Protein AF-A0A967WIG1-F1 (afdb_monomer_lite)

Structure (mmCIF, N/CA/C/O backbone):
data_AF-A0A967WIG1-F1
#
_entry.id   AF-A0A967WIG1-F1
#
loop_
_atom_site.group_PDB
_atom_site.id
_atom_site.type_symbol
_atom_site.label_atom_id
_atom_site.label_alt_id
_atom_site.label_comp_id
_atom_site.label_asym_id
_atom_site.label_e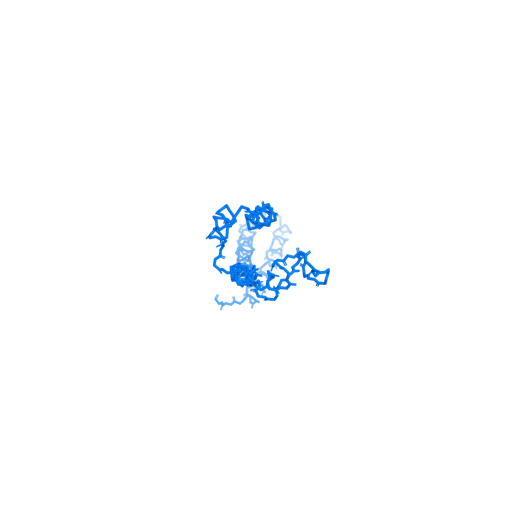ntity_id
_atom_site.label_seq_id
_atom_site.pdbx_PDB_ins_code
_atom_site.Cartn_x
_atom_site.Cartn_y
_atom_site.Cartn_z
_atom_site.occupancy
_atom_site.B_iso_or_equiv
_atom_site.auth_seq_id
_atom_site.auth_comp_id
_atom_site.auth_asym_id
_atom_site.auth_atom_id
_atom_site.pdbx_PDB_model_num
ATOM 1 N N . GLN A 1 1 ? -13.938 6.291 18.361 1.00 56.91 1 GLN A N 1
ATOM 2 C CA . GLN A 1 1 ? -13.901 7.372 19.376 1.00 56.91 1 GLN A CA 1
ATOM 3 C C . GLN A 1 1 ? -15.262 7.597 20.046 1.00 56.91 1 GLN A C 1
ATOM 5 O O . GLN A 1 1 ? -15.284 7.865 21.238 1.00 56.91 1 GLN A O 1
ATOM 10 N N . VAL A 1 2 ? -16.383 7.420 19.331 1.00 73.19 2 VAL A N 1
ATOM 11 C CA . VAL A 1 2 ? -17.750 7.572 19.875 1.00 73.19 2 VAL A CA 1
ATOM 12 C C . VAL A 1 2 ? -18.075 6.585 21.016 1.00 73.19 2 VAL A C 1
ATOM 14 O O . VAL A 1 2 ? -18.689 6.990 21.998 1.00 73.19 2 VAL A O 1
ATOM 17 N N . ASP A 1 3 ? -17.600 5.334 20.964 1.00 71.88 3 ASP A N 1
ATOM 18 C CA . ASP A 1 3 ? -17.954 4.324 21.983 1.00 71.88 3 ASP A CA 1
ATOM 19 C C . ASP A 1 3 ? -17.366 4.599 23.373 1.00 71.88 3 ASP A C 1
ATOM 21 O O . ASP A 1 3 ? -18.013 4.318 24.375 1.00 71.88 3 ASP A O 1
ATOM 25 N N . ILE A 1 4 ? -16.160 5.175 23.451 1.00 77.50 4 ILE A N 1
ATOM 26 C CA . ILE A 1 4 ? -15.518 5.508 24.735 1.00 77.50 4 ILE A CA 1
ATOM 27 C C . ILE A 1 4 ? -16.309 6.614 25.441 1.00 77.50 4 ILE A C 1
ATOM 29 O O . ILE A 1 4 ? -16.535 6.541 26.645 1.00 77.50 4 ILE A O 1
ATOM 33 N N . ALA A 1 5 ? -16.775 7.616 24.690 1.00 81.50 5 ALA A N 1
ATOM 34 C CA . ALA A 1 5 ? -17.591 8.693 25.240 1.00 81.50 5 ALA A CA 1
ATOM 35 C C . ALA A 1 5 ? -18.953 8.177 25.737 1.00 81.50 5 ALA A C 1
ATOM 37 O O . ALA A 1 5 ? -19.392 8.554 26.821 1.00 81.50 5 ALA A O 1
ATOM 38 N N . LEU A 1 6 ? -19.604 7.285 24.983 1.00 83.69 6 LEU A N 1
ATOM 39 C CA . LEU A 1 6 ? -20.836 6.613 25.416 1.00 83.69 6 LEU A CA 1
ATOM 40 C C . LEU A 1 6 ? -20.617 5.769 26.678 1.00 83.69 6 LEU A C 1
ATOM 42 O O . LEU A 1 6 ? -21.433 5.824 27.591 1.00 83.69 6 LEU A O 1
ATOM 46 N N . PHE A 1 7 ? -19.490 5.060 26.766 1.00 83.56 7 PHE A N 1
ATOM 47 C CA . PHE A 1 7 ? -19.134 4.252 27.930 1.00 83.56 7 PHE A CA 1
ATOM 48 C C . PHE A 1 7 ? -18.887 5.074 29.193 1.00 83.56 7 PHE A C 1
ATOM 50 O O . PHE A 1 7 ? -19.446 4.757 30.239 1.00 83.56 7 PHE A O 1
ATOM 57 N N . ILE A 1 8 ? -18.121 6.161 29.100 1.00 84.44 8 ILE A N 1
ATOM 58 C CA . ILE A 1 8 ? -17.884 7.050 30.246 1.00 84.44 8 ILE A CA 1
ATOM 59 C C . ILE A 1 8 ? -19.209 7.635 30.755 1.00 84.44 8 ILE A C 1
ATOM 61 O O . ILE A 1 8 ? -19.452 7.652 31.960 1.00 84.44 8 ILE A O 1
ATOM 65 N N . ASN A 1 9 ? -20.094 8.070 29.851 1.00 85.06 9 ASN A N 1
ATOM 66 C CA . ASN A 1 9 ? -21.408 8.589 30.235 1.00 85.06 9 ASN A CA 1
ATOM 67 C C . ASN A 1 9 ? -22.303 7.511 30.865 1.00 85.06 9 ASN A C 1
ATOM 69 O O . ASN A 1 9 ? -22.961 7.778 31.870 1.00 85.06 9 ASN A O 1
ATOM 73 N N . TYR A 1 10 ? -22.289 6.293 30.322 1.00 85.19 10 TYR A N 1
ATOM 74 C CA . TYR A 1 10 ? -23.003 5.152 30.891 1.00 85.19 10 TYR A CA 1
ATOM 75 C C . TYR A 1 10 ? -22.534 4.835 32.317 1.00 85.19 10 TYR A C 1
ATOM 77 O O . TYR A 1 10 ? -23.352 4.774 33.227 1.00 85.19 10 TYR A O 1
ATOM 85 N N . VAL A 1 11 ? -21.223 4.704 32.546 1.00 84.38 11 VAL A N 1
ATOM 86 C CA . VAL A 1 11 ? -20.685 4.400 33.882 1.00 84.38 11 VAL A CA 1
ATOM 87 C C . VAL A 1 11 ? -20.998 5.522 34.869 1.00 84.38 11 VAL A C 1
ATOM 89 O O . VAL A 1 11 ? -21.460 5.236 35.967 1.00 84.38 11 VAL A O 1
ATOM 92 N N . ASN A 1 12 ? -20.821 6.787 34.476 1.00 84.38 12 ASN A N 1
ATOM 93 C CA . ASN A 1 12 ? -21.127 7.924 35.348 1.00 84.38 12 ASN A CA 1
ATOM 94 C C . ASN A 1 12 ? -22.599 7.931 35.787 1.00 84.38 12 ASN A C 1
ATOM 96 O O . ASN A 1 12 ? -22.888 8.125 36.965 1.00 84.38 12 ASN A O 1
ATOM 100 N N . THR A 1 13 ? -23.525 7.687 34.858 1.00 84.75 13 THR A N 1
ATOM 101 C CA . THR A 1 13 ? -24.972 7.665 35.146 1.00 84.75 13 THR A CA 1
ATOM 102 C C . THR A 1 13 ? -25.388 6.441 35.951 1.00 84.75 13 THR A C 1
ATOM 104 O O . THR A 1 13 ? -26.137 6.578 36.915 1.00 84.75 13 THR A O 1
ATOM 107 N N . TYR A 1 14 ? -24.797 5.283 35.656 1.00 80.75 14 TYR A N 1
ATOM 108 C CA . TYR A 1 14 ? -24.961 4.063 36.441 1.00 80.75 14 TYR A CA 1
ATOM 109 C C . TYR A 1 14 ? -24.487 4.250 37.892 1.00 80.75 14 TYR A C 1
ATOM 111 O O . TYR A 1 14 ? -25.201 3.909 38.829 1.00 80.75 14 TYR A O 1
ATOM 119 N N . THR A 1 15 ? -23.322 4.874 38.106 1.00 81.94 15 THR A N 1
ATOM 120 C CA . THR A 1 15 ? -22.824 5.186 39.459 1.00 81.94 15 THR A CA 1
ATOM 121 C C . THR A 1 15 ? -23.627 6.274 40.170 1.00 81.94 15 THR A C 1
ATOM 123 O O . THR A 1 15 ? -23.661 6.300 41.397 1.00 81.94 15 THR A O 1
ATOM 126 N N . ALA A 1 16 ? -24.276 7.168 39.418 1.00 86.12 16 ALA A N 1
ATOM 127 C CA . ALA A 1 16 ? -25.143 8.210 39.960 1.00 86.12 16 ALA A CA 1
ATOM 128 C C . ALA A 1 16 ? -26.549 7.696 40.330 1.00 86.12 16 ALA A C 1
ATOM 130 O O . ALA A 1 16 ? -27.309 8.434 40.954 1.00 86.12 16 ALA A O 1
ATOM 131 N N . GLY A 1 17 ? -26.891 6.451 39.969 1.00 83.19 17 GLY A N 1
ATOM 132 C CA . GLY A 1 17 ? -28.202 5.849 40.222 1.00 83.19 17 GLY A CA 1
ATOM 133 C C . GLY A 1 17 ? -29.309 6.309 39.267 1.00 83.19 17 GLY A C 1
ATOM 134 O O . GLY A 1 17 ? -30.483 6.115 39.567 1.00 83.19 17 GLY A O 1
ATOM 135 N N . ASP A 1 18 ? -28.957 6.925 38.135 1.00 87.88 18 ASP A N 1
ATOM 136 C CA . ASP A 1 18 ? -29.914 7.350 37.106 1.00 87.88 18 ASP A CA 1
ATOM 137 C C . ASP A 1 18 ? -30.089 6.229 36.069 1.00 87.88 18 ASP A C 1
ATOM 139 O O . ASP A 1 18 ? -29.422 6.193 35.030 1.00 87.88 18 ASP A O 1
ATOM 143 N N . GLU A 1 19 ? -30.944 5.258 36.402 1.00 83.31 19 GLU A N 1
ATOM 144 C CA . GLU A 1 19 ? -31.182 4.060 35.583 1.00 83.31 19 GLU A CA 1
ATOM 145 C C . GLU A 1 19 ? -31.794 4.386 34.211 1.00 83.31 19 GLU A C 1
ATOM 147 O O . GLU A 1 19 ? -31.459 3.730 33.218 1.00 83.31 19 GLU A O 1
ATOM 152 N N . ASP A 1 20 ? -32.630 5.424 34.125 1.00 85.38 20 ASP A N 1
ATOM 153 C CA . ASP A 1 20 ? -33.255 5.863 32.874 1.00 85.38 20 ASP A CA 1
ATOM 154 C C . ASP A 1 20 ? -32.193 6.393 31.902 1.00 85.38 20 ASP A C 1
ATOM 156 O O . ASP A 1 20 ? -32.136 6.002 30.727 1.00 85.38 20 ASP A O 1
ATOM 160 N N . LEU A 1 21 ? -31.293 7.250 32.396 1.00 84.50 21 LEU A N 1
ATOM 161 C CA . LEU A 1 21 ? -30.227 7.818 31.581 1.00 84.50 21 LEU A CA 1
ATOM 162 C C . LEU A 1 21 ? -29.126 6.790 31.267 1.00 84.50 21 LEU A C 1
ATOM 164 O O . LEU A 1 21 ? -28.583 6.789 30.157 1.00 84.50 21 LEU A O 1
ATOM 168 N N . ALA A 1 22 ? -28.836 5.869 32.189 1.00 83.62 22 ALA A N 1
ATOM 169 C CA . ALA A 1 22 ? -27.938 4.746 31.933 1.00 83.62 22 ALA A CA 1
ATOM 170 C C . ALA A 1 22 ? -28.489 3.837 30.819 1.00 83.62 22 ALA A C 1
ATOM 172 O O . ALA A 1 22 ? -27.771 3.511 29.870 1.00 83.62 22 ALA A O 1
ATOM 173 N N . THR A 1 23 ? -29.778 3.496 30.862 1.00 86.56 23 THR A N 1
ATOM 174 C CA . THR A 1 23 ? -30.436 2.697 29.813 1.00 86.56 23 THR A CA 1
ATOM 175 C C . THR A 1 23 ? -30.376 3.406 28.458 1.00 86.56 23 THR A C 1
ATOM 177 O O . THR A 1 23 ? -30.008 2.800 27.449 1.00 86.56 23 THR A O 1
ATOM 180 N N . PHE A 1 24 ? -30.618 4.719 28.433 1.00 88.38 24 PHE A N 1
ATOM 181 C CA . PHE A 1 24 ? -30.522 5.539 27.223 1.00 88.38 24 PHE A CA 1
ATOM 182 C C . PHE A 1 24 ? -29.137 5.492 26.552 1.00 88.38 24 PHE A C 1
ATOM 184 O O . PHE A 1 24 ? -29.043 5.478 25.314 1.00 88.38 24 PHE A O 1
ATOM 191 N N . TYR A 1 25 ? -28.057 5.495 27.341 1.00 86.44 25 TYR A N 1
ATOM 192 C CA . TYR A 1 25 ? -26.696 5.351 26.819 1.00 86.44 25 TYR A CA 1
ATOM 193 C C . TYR A 1 25 ? -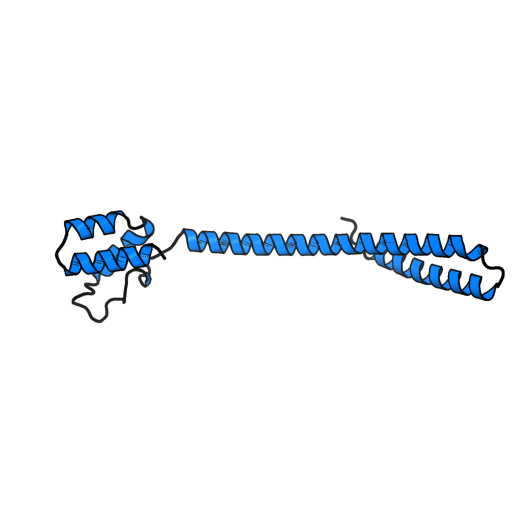26.395 3.909 26.402 1.00 86.44 25 TYR A C 1
ATOM 195 O O . TYR A 1 25 ? -25.782 3.701 25.353 1.00 86.44 25 TYR A O 1
ATOM 203 N N . TYR A 1 26 ? -26.880 2.925 27.161 1.00 85.19 26 TYR A N 1
ATOM 204 C CA . TYR A 1 26 ? -26.685 1.510 26.860 1.00 85.19 26 TYR A CA 1
ATOM 205 C C . TYR A 1 26 ? -27.297 1.102 25.511 1.00 85.19 26 TYR A C 1
ATOM 207 O O . TYR A 1 26 ? -26.644 0.464 24.683 1.00 85.19 26 TYR A O 1
ATOM 215 N N . GLU A 1 27 ? -28.524 1.541 25.227 1.00 88.00 27 GLU A N 1
ATOM 216 C CA . GLU A 1 27 ? -29.204 1.252 23.959 1.00 88.00 27 GLU A CA 1
ATOM 217 C C . GLU A 1 27 ? -28.486 1.840 22.737 1.00 88.00 27 GLU A C 1
ATOM 219 O O . GLU A 1 27 ? -28.612 1.323 21.624 1.00 88.00 27 GLU A O 1
ATOM 224 N N . ARG A 1 28 ? -27.688 2.894 22.923 1.00 87.62 28 ARG A N 1
ATOM 225 C CA . ARG A 1 28 ? -26.901 3.514 21.850 1.00 87.62 28 ARG A CA 1
ATOM 226 C C . ARG A 1 28 ? -25.559 2.844 21.605 1.00 87.62 28 ARG A C 1
ATOM 228 O O . ARG A 1 28 ? -24.922 3.164 20.599 1.00 87.62 28 ARG A O 1
ATOM 235 N N . PHE A 1 29 ? -25.124 1.919 22.461 1.00 84.06 29 PHE A N 1
ATOM 236 C CA . PHE A 1 29 ? -23.962 1.109 22.126 1.00 84.06 29 PHE A CA 1
ATOM 237 C C . PHE A 1 29 ? -24.222 0.320 20.852 1.00 84.06 29 PHE A C 1
ATOM 239 O O . PHE A 1 29 ? -25.306 -0.236 20.636 1.00 84.06 29 PHE A O 1
ATOM 246 N N . ARG A 1 30 ? -23.171 0.223 20.035 1.00 82.19 30 ARG A N 1
ATOM 247 C CA . ARG A 1 30 ? -23.144 -0.699 18.905 1.00 82.19 30 ARG A CA 1
ATOM 248 C C . ARG A 1 30 ? -23.477 -2.110 19.411 1.00 82.19 30 ARG A C 1
ATOM 250 O O . ARG A 1 30 ? -22.974 -2.485 20.471 1.00 82.19 30 ARG A O 1
ATOM 257 N N . PRO A 1 31 ? -24.268 -2.906 18.671 1.00 82.06 31 PRO A N 1
ATOM 258 C CA . PRO A 1 31 ? -24.654 -4.252 19.100 1.00 82.06 31 PRO A CA 1
ATOM 259 C C . PRO A 1 31 ? -23.462 -5.136 19.485 1.00 82.06 31 PRO A C 1
ATOM 261 O O . PRO A 1 31 ? -23.554 -5.908 20.427 1.00 82.06 31 PRO A O 1
ATOM 264 N N . GLU A 1 32 ? -22.324 -4.964 18.808 1.00 77.12 32 GLU A N 1
ATOM 265 C CA . GLU A 1 32 ? -21.073 -5.693 19.067 1.00 77.12 32 GLU A CA 1
ATOM 266 C C . GLU A 1 32 ? -20.398 -5.318 20.397 1.00 77.12 32 GLU A C 1
ATOM 268 O O . GLU A 1 32 ? -19.646 -6.112 20.951 1.00 77.12 32 GLU A O 1
ATOM 273 N N . ALA A 1 33 ? -20.655 -4.117 20.923 1.00 80.62 33 ALA A N 1
ATOM 274 C CA . ALA A 1 33 ? -20.061 -3.642 22.171 1.00 80.62 33 ALA A CA 1
ATOM 275 C C . ALA A 1 33 ? -20.870 -4.060 23.409 1.00 80.62 33 ALA A C 1
ATOM 277 O O . ALA A 1 33 ? -20.299 -4.170 24.491 1.00 80.62 33 ALA A O 1
ATOM 278 N N . ARG A 1 34 ? -22.178 -4.317 23.262 1.00 84.75 34 ARG A N 1
ATOM 279 C CA . ARG A 1 34 ? -23.065 -4.668 24.387 1.00 84.75 34 ARG A CA 1
ATOM 280 C C . ARG A 1 34 ? -22.630 -5.943 25.127 1.00 84.75 34 ARG A C 1
ATOM 282 O O . ARG A 1 34 ? -22.473 -5.849 26.338 1.00 84.75 34 ARG A O 1
ATOM 289 N N . PRO A 1 35 ? -22.298 -7.068 24.456 1.00 85.94 35 PRO A N 1
ATOM 290 C CA . PRO A 1 35 ? -21.835 -8.273 25.150 1.00 85.94 35 PRO A CA 1
ATOM 291 C C . PRO A 1 35 ? -20.578 -8.040 25.992 1.00 85.94 35 PRO A C 1
ATOM 293 O O . PRO A 1 35 ? -20.447 -8.600 27.076 1.00 85.94 35 PRO A O 1
ATOM 296 N N . ALA A 1 36 ? -19.664 -7.188 25.518 1.00 85.31 36 ALA A N 1
ATOM 297 C CA . ALA A 1 36 ? -18.457 -6.836 26.256 1.00 85.31 36 ALA A CA 1
ATOM 298 C C . ALA A 1 36 ? -18.756 -5.945 27.472 1.00 85.31 36 ALA A C 1
ATOM 300 O O . ALA A 1 36 ? -18.139 -6.116 28.520 1.00 85.31 36 ALA A O 1
ATOM 301 N N . VAL A 1 37 ? -19.711 -5.015 27.348 1.00 86.06 37 VAL A N 1
ATOM 302 C CA . VAL A 1 37 ? -20.208 -4.195 28.467 1.00 86.06 37 VAL A CA 1
ATOM 303 C C . VAL A 1 37 ? -20.894 -5.070 29.514 1.00 86.06 37 VAL A C 1
ATOM 305 O O . VAL A 1 37 ? -20.576 -4.949 30.693 1.00 86.06 37 VAL A O 1
ATOM 308 N N . ASP A 1 38 ? -21.756 -5.993 29.096 1.00 86.81 38 ASP A N 1
ATOM 309 C CA . ASP A 1 38 ? -22.475 -6.902 29.994 1.00 86.81 38 ASP A CA 1
ATOM 310 C C . ASP A 1 38 ? -21.512 -7.835 30.738 1.00 86.81 38 ASP A C 1
ATOM 312 O O . ASP A 1 38 ? -21.586 -7.975 31.961 1.00 86.81 38 ASP A O 1
ATOM 316 N N . ALA A 1 39 ? -20.562 -8.435 30.013 1.00 86.31 39 ALA A N 1
ATOM 317 C CA . ALA A 1 39 ? -19.538 -9.295 30.596 1.00 86.31 39 ALA A CA 1
ATOM 318 C C . ALA A 1 39 ? -18.649 -8.519 31.576 1.00 86.31 39 ALA A C 1
ATOM 320 O O . ALA A 1 39 ? -18.311 -9.026 32.644 1.00 86.31 39 ALA A O 1
ATOM 321 N N . TRP A 1 40 ? -18.311 -7.270 31.248 1.00 87.19 40 TRP A N 1
ATOM 322 C CA . TRP A 1 40 ? -17.548 -6.404 32.137 1.00 87.19 40 TRP A CA 1
ATOM 323 C C . TRP A 1 40 ? -18.332 -6.061 33.408 1.00 87.19 40 TRP A C 1
ATOM 325 O O . TRP A 1 40 ? -17.801 -6.21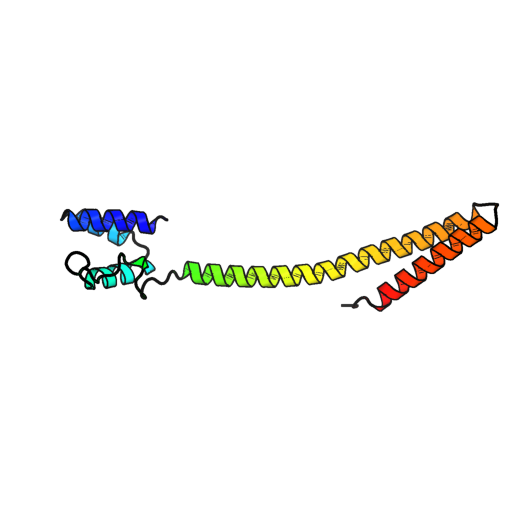7 34.505 1.00 87.19 40 TRP A O 1
ATOM 335 N N . LEU A 1 41 ? -19.608 -5.684 33.305 1.00 85.00 41 LEU A N 1
ATOM 336 C CA . LEU A 1 41 ? -20.460 -5.421 34.470 1.00 85.00 41 LEU A CA 1
ATOM 337 C C . LEU A 1 41 ? -20.607 -6.655 35.372 1.00 85.00 41 LEU A C 1
ATOM 339 O O . LEU A 1 41 ? -20.597 -6.524 36.597 1.00 85.00 41 LEU A O 1
ATOM 343 N N . ALA A 1 42 ? -20.650 -7.858 34.790 1.00 86.94 42 ALA A N 1
ATOM 344 C CA . ALA A 1 42 ? -20.685 -9.116 35.537 1.00 86.94 42 ALA A CA 1
ATOM 345 C C . ALA A 1 42 ? -19.422 -9.355 36.393 1.00 86.94 42 ALA A C 1
ATOM 347 O O . ALA A 1 42 ? -19.493 -10.054 37.406 1.00 86.94 42 ALA A O 1
ATOM 348 N N . THR A 1 43 ? -18.285 -8.730 36.054 1.00 84.19 43 THR A N 1
ATOM 349 C CA . THR A 1 43 ? -17.064 -8.762 36.890 1.00 84.19 43 THR A CA 1
ATOM 350 C C . THR A 1 43 ? -17.145 -7.877 38.139 1.00 84.19 43 THR A C 1
ATOM 352 O O . THR A 1 43 ? -16.241 -7.927 38.976 1.00 84.19 43 THR A O 1
ATOM 355 N N . ARG A 1 44 ? -18.239 -7.114 38.296 1.00 83.06 44 ARG A N 1
ATOM 356 C CA . ARG A 1 44 ? -18.500 -6.160 39.387 1.00 83.06 44 ARG A CA 1
ATOM 357 C C . ARG A 1 44 ? -17.364 -5.145 39.575 1.00 83.06 44 ARG A C 1
ATOM 359 O O . ARG A 1 44 ? -16.780 -5.068 40.654 1.00 83.06 44 ARG A O 1
ATOM 366 N N . PRO A 1 45 ? -17.074 -4.313 38.561 1.00 80.62 45 PRO A N 1
ATOM 367 C CA . PRO A 1 45 ? -15.909 -3.423 38.546 1.00 80.62 45 PRO A CA 1
ATOM 368 C C . PRO A 1 45 ? -15.902 -2.344 39.638 1.00 80.62 45 PRO A C 1
ATOM 370 O O . PRO A 1 45 ? -14.853 -1.789 39.944 1.00 80.62 45 PRO A O 1
ATOM 373 N N . LEU A 1 46 ? -17.054 -2.051 40.248 1.00 79.06 46 LEU A N 1
ATOM 374 C CA . LEU A 1 46 ? -17.159 -1.119 41.377 1.00 79.06 46 LEU A CA 1
ATOM 375 C C . LEU A 1 46 ? -16.747 -1.745 42.720 1.00 79.06 46 LEU A C 1
ATOM 377 O O . LEU A 1 46 ? -16.390 -1.026 43.647 1.00 79.06 46 LEU A O 1
ATOM 381 N N . GLU A 1 47 ? -16.800 -3.073 42.830 1.00 80.12 47 GLU A N 1
ATOM 382 C CA . GLU A 1 47 ? -16.523 -3.819 44.066 1.00 80.12 47 GLU A CA 1
ATOM 383 C C . GLU A 1 47 ? -15.255 -4.674 43.960 1.00 80.12 47 GLU A C 1
ATOM 385 O O . GLU A 1 47 ? -14.673 -5.051 44.976 1.00 80.12 47 GLU A O 1
ATOM 390 N N . ASN A 1 48 ? -14.834 -4.994 42.735 1.00 79.38 48 ASN A N 1
ATOM 391 C CA . ASN A 1 48 ? -13.726 -5.884 42.438 1.00 79.38 48 ASN A CA 1
ATOM 392 C C . ASN A 1 48 ? -12.534 -5.107 41.847 1.00 79.38 48 ASN A C 1
ATOM 394 O O . ASN A 1 48 ? -12.581 -4.720 40.679 1.00 79.38 48 ASN A O 1
ATOM 398 N N . PRO A 1 49 ? -11.434 -4.934 42.602 1.00 79.44 49 PRO A N 1
ATOM 399 C CA . PRO A 1 49 ? -10.224 -4.272 42.114 1.00 79.44 49 PRO A CA 1
ATOM 400 C C . PRO A 1 49 ? -9.505 -5.025 40.985 1.00 79.44 49 PRO A C 1
ATOM 402 O O . PRO A 1 49 ? -8.705 -4.423 40.276 1.00 79.44 49 PRO A O 1
ATOM 405 N N . GLU A 1 50 ? -9.754 -6.330 40.829 1.00 82.25 50 GLU A N 1
ATOM 406 C CA . GLU A 1 50 ? -9.177 -7.153 39.755 1.00 82.25 50 GLU A CA 1
ATOM 407 C C . GLU A 1 50 ? -9.993 -7.094 38.457 1.00 82.25 50 GLU A C 1
ATOM 409 O O . GLU A 1 50 ? -9.593 -7.674 37.445 1.00 82.25 50 GLU A O 1
ATOM 414 N N . ALA A 1 51 ? -11.141 -6.411 38.462 1.00 82.25 51 ALA A N 1
ATOM 415 C CA . ALA A 1 51 ? -11.929 -6.237 37.255 1.00 82.25 51 ALA A CA 1
ATOM 416 C C . ALA A 1 51 ? -11.130 -5.458 36.189 1.00 82.25 51 ALA A C 1
ATOM 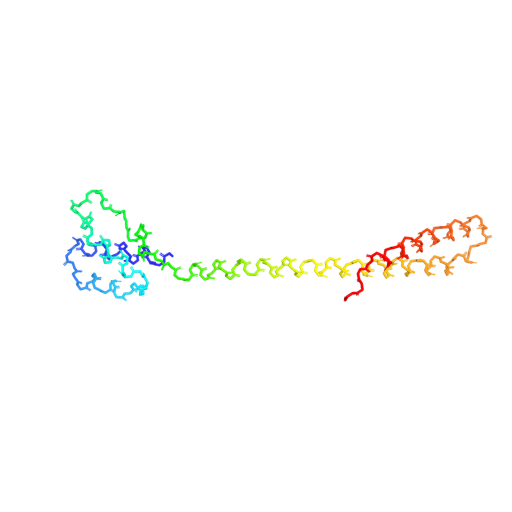418 O O . ALA A 1 51 ? -10.409 -4.510 36.519 1.00 82.25 51 ALA A O 1
ATOM 419 N N . PRO A 1 52 ? -11.271 -5.807 34.897 1.00 82.50 52 PRO A N 1
ATOM 420 C CA . PRO A 1 52 ? -10.659 -5.048 33.809 1.00 82.50 52 PRO A CA 1
ATOM 421 C C . PRO A 1 52 ? -11.035 -3.561 33.870 1.00 82.50 52 PRO A C 1
ATOM 423 O O . PRO A 1 52 ? -12.123 -3.207 34.319 1.00 82.50 52 PRO A O 1
ATOM 426 N N . SER A 1 53 ? -10.175 -2.667 33.374 1.00 80.56 53 SER A N 1
ATOM 427 C CA . SER A 1 53 ? -10.420 -1.214 33.439 1.00 80.56 53 SER A CA 1
ATOM 428 C C . SER A 1 53 ? -11.592 -0.752 32.564 1.00 80.56 53 SER A C 1
ATOM 430 O O . SER A 1 53 ? -12.048 0.383 32.688 1.00 80.56 53 SER A O 1
ATOM 432 N N . GLY A 1 54 ? -12.080 -1.610 31.667 1.00 81.62 54 GLY A N 1
ATOM 433 C CA . GLY A 1 54 ? -13.280 -1.361 30.883 1.00 81.62 54 GLY A CA 1
ATOM 434 C C . GLY A 1 54 ? -13.625 -2.510 29.932 1.00 81.62 54 GLY A C 1
ATOM 435 O O . GLY A 1 54 ? -12.816 -3.415 29.714 1.00 81.62 54 GLY A O 1
ATOM 436 N N . PRO A 1 55 ? -14.797 -2.443 29.285 1.00 80.31 55 PRO A N 1
ATOM 437 C CA . PRO A 1 55 ? -15.300 -3.475 28.382 1.00 80.31 55 PRO A CA 1
ATOM 438 C C . PRO A 1 55 ? -14.441 -3.645 27.128 1.00 80.31 55 PRO A C 1
ATOM 440 O O . PRO A 1 55 ? -14.415 -4.715 26.541 1.00 80.31 55 PRO A O 1
ATOM 443 N N . PHE A 1 56 ? -13.677 -2.623 26.737 1.00 79.19 56 PHE A N 1
ATOM 444 C CA . PHE A 1 56 ? -12.770 -2.677 25.586 1.00 79.19 56 PHE A CA 1
ATOM 445 C C . PHE A 1 56 ? -11.568 -3.615 25.779 1.00 79.19 56 PHE A C 1
ATOM 447 O O . PHE A 1 56 ? -10.869 -3.910 24.814 1.00 79.19 56 PHE A O 1
ATOM 454 N N . GLN A 1 57 ? -11.307 -4.051 27.014 1.00 79.31 57 GLN A N 1
ATOM 455 C CA . GLN A 1 57 ? -10.255 -5.014 27.360 1.00 79.31 57 GLN A CA 1
ATOM 456 C C . GLN A 1 57 ? -10.805 -6.436 27.537 1.00 79.31 57 GLN A C 1
ATOM 458 O O . GLN A 1 57 ? -10.042 -7.360 27.811 1.00 79.31 57 GLN A O 1
ATOM 463 N N . MET A 1 58 ? -12.120 -6.612 27.389 1.00 81.94 58 MET A N 1
ATOM 464 C CA . MET A 1 58 ? -12.764 -7.913 27.480 1.00 81.94 58 MET A CA 1
ATOM 465 C C . MET A 1 58 ? -12.512 -8.722 26.197 1.00 81.94 58 MET A C 1
ATOM 467 O O . MET A 1 58 ? -12.591 -8.155 25.102 1.00 81.94 58 MET A O 1
ATOM 471 N N . PRO A 1 59 ? -12.264 -10.041 26.287 1.00 77.69 59 PRO A N 1
ATOM 472 C CA . PRO A 1 59 ? -12.154 -10.926 25.120 1.00 77.69 59 PRO A CA 1
ATOM 473 C C . PRO A 1 59 ? -13.373 -10.883 24.183 1.00 77.69 59 PRO A C 1
ATOM 475 O O . PRO A 1 59 ? -13.261 -11.148 22.983 1.00 77.69 59 PRO A O 1
ATOM 478 N N . GLU A 1 60 ? -14.540 -10.561 24.739 1.00 77.56 60 GLU A N 1
ATOM 479 C CA . GLU A 1 60 ? -15.825 -10.437 24.057 1.00 77.56 60 GLU A CA 1
ATOM 480 C C . GLU A 1 60 ? -15.911 -9.178 23.181 1.00 77.56 60 GLU A C 1
ATOM 482 O O . GLU A 1 60 ? -16.743 -9.124 22.274 1.00 77.56 60 GLU A O 1
ATOM 487 N N . TYR A 1 61 ? -15.046 -8.178 23.397 1.00 74.88 61 TYR A N 1
ATOM 488 C CA . TYR A 1 61 ? -14.995 -6.977 22.567 1.00 74.88 61 TYR A CA 1
ATOM 489 C C . TYR A 1 61 ? -14.284 -7.267 21.242 1.00 74.88 61 TYR A C 1
ATOM 491 O O . TYR A 1 61 ? -13.087 -7.035 21.071 1.00 74.88 61 TYR A O 1
ATOM 499 N N . ARG A 1 62 ? -15.045 -7.776 20.270 1.00 70.19 62 ARG A N 1
ATOM 500 C CA . ARG A 1 62 ? -14.595 -7.943 18.884 1.00 70.19 62 ARG A CA 1
ATOM 501 C C . ARG A 1 62 ? -15.243 -6.894 18.001 1.00 70.19 62 ARG A C 1
ATOM 503 O O . ARG A 1 62 ? -16.447 -6.925 17.779 1.00 70.19 62 ARG A O 1
ATOM 510 N N . VAL A 1 63 ? -14.428 -5.992 17.463 1.00 72.88 63 VAL A N 1
ATOM 511 C CA . VAL A 1 63 ? -14.881 -5.018 16.466 1.00 72.88 63 VAL A CA 1
ATOM 512 C C . VAL A 1 63 ? -14.806 -5.684 15.098 1.00 72.88 63 VAL A C 1
ATOM 514 O O . VAL A 1 63 ? -13.742 -5.708 14.478 1.00 72.88 63 VAL A O 1
ATOM 517 N N . SER A 1 64 ? -15.924 -6.231 14.621 1.00 71.62 64 SER A N 1
ATOM 518 C CA . SER A 1 64 ? -15.974 -6.966 13.348 1.00 71.62 64 SER A CA 1
ATOM 519 C C . SER A 1 64 ? -15.507 -6.097 12.169 1.00 71.62 64 SER A C 1
ATOM 521 O O . SER A 1 64 ? -14.835 -6.573 11.257 1.00 71.62 64 SER A O 1
ATOM 523 N N . LEU A 1 65 ? -15.801 -4.797 12.240 1.00 70.56 65 LEU A N 1
ATOM 524 C CA . LEU A 1 65 ? -15.393 -3.774 11.281 1.00 70.56 65 LEU A CA 1
ATOM 525 C C . LEU A 1 65 ? -13.886 -3.516 11.264 1.00 70.56 65 LEU A C 1
ATOM 527 O O . LEU A 1 65 ? -13.357 -3.199 10.208 1.00 70.56 65 LEU A O 1
ATOM 531 N N . ALA A 1 66 ? -13.191 -3.625 12.399 1.00 77.44 66 ALA A N 1
ATOM 532 C CA . ALA A 1 66 ? -11.745 -3.408 12.439 1.00 77.44 66 ALA A CA 1
ATOM 533 C C . ALA A 1 66 ? -11.008 -4.584 11.793 1.00 77.44 66 ALA A C 1
ATOM 535 O O . ALA A 1 66 ? -10.061 -4.375 11.044 1.00 77.44 66 ALA A O 1
ATOM 536 N N . GLU A 1 67 ? -11.491 -5.805 12.033 1.00 82.25 67 GLU A N 1
ATOM 537 C CA . GLU A 1 67 ? -10.956 -7.004 11.391 1.00 82.25 67 GLU A CA 1
ATOM 538 C C . GLU A 1 67 ? -11.227 -6.988 9.881 1.00 82.25 67 GLU A C 1
ATOM 540 O O . GLU A 1 67 ? -10.313 -7.198 9.092 1.00 82.25 67 GLU A O 1
ATOM 545 N N . GLN A 1 68 ? -12.452 -6.647 9.466 1.00 83.62 68 GLN A N 1
ATOM 546 C CA . GLN A 1 68 ? -12.788 -6.478 8.047 1.00 83.62 68 GLN A CA 1
ATOM 547 C C . GLN A 1 68 ? -11.974 -5.360 7.391 1.00 83.62 68 GLN A C 1
ATOM 549 O O . GLN A 1 68 ? -11.464 -5.548 6.293 1.00 83.62 68 GLN A O 1
ATOM 554 N N . ALA A 1 69 ? -11.816 -4.213 8.058 1.00 85.88 69 ALA A N 1
ATOM 555 C CA . ALA A 1 69 ? -10.998 -3.118 7.548 1.00 85.88 69 ALA A CA 1
ATOM 556 C C . ALA A 1 69 ? -9.541 -3.553 7.374 1.00 85.88 69 ALA A C 1
ATOM 558 O O . ALA A 1 69 ? -8.954 -3.276 6.338 1.00 85.88 69 ALA A O 1
ATOM 559 N N . LYS A 1 70 ? -8.983 -4.284 8.343 1.00 88.75 70 LYS A N 1
ATOM 560 C CA . LYS A 1 70 ? -7.629 -4.832 8.253 1.00 88.75 70 LYS A CA 1
ATOM 561 C C . LYS A 1 70 ? -7.491 -5.818 7.089 1.00 88.75 70 LYS A C 1
ATOM 563 O O . LYS A 1 70 ? -6.531 -5.725 6.337 1.00 88.75 70 LYS A O 1
ATOM 568 N N . GLN A 1 71 ? -8.457 -6.720 6.910 1.00 90.88 71 GLN A N 1
ATOM 569 C CA . GLN A 1 71 ? -8.468 -7.663 5.786 1.00 90.88 71 GLN A CA 1
ATOM 570 C C . GLN A 1 71 ? -8.531 -6.941 4.433 1.00 90.88 71 GLN A C 1
ATOM 572 O O . GLN A 1 71 ? -7.779 -7.282 3.523 1.00 90.88 71 GLN A O 1
ATOM 577 N N . LEU A 1 72 ? -9.388 -5.923 4.316 1.00 93.00 72 LEU A N 1
ATOM 578 C CA . LEU A 1 72 ? -9.502 -5.095 3.114 1.00 93.00 72 LEU A CA 1
ATOM 579 C C . LEU A 1 72 ? -8.221 -4.296 2.843 1.00 93.00 72 LEU A C 1
ATOM 581 O O . LEU A 1 72 ? -7.828 -4.162 1.689 1.00 93.00 72 LEU A O 1
ATOM 585 N N . ASP A 1 73 ? -7.555 -3.793 3.883 1.00 94.00 73 ASP A N 1
ATOM 586 C CA . ASP A 1 73 ? -6.294 -3.053 3.764 1.00 94.00 73 ASP A CA 1
ATOM 587 C C . ASP A 1 73 ? -5.141 -3.973 3.319 1.00 94.00 73 ASP A C 1
ATOM 589 O O . ASP A 1 73 ? -4.371 -3.638 2.418 1.00 94.00 73 ASP A O 1
ATOM 593 N N . GLU A 1 74 ? -5.075 -5.193 3.863 1.00 95.25 74 GLU A N 1
ATOM 594 C CA . GLU A 1 74 ? -4.138 -6.233 3.418 1.00 95.25 74 GLU A CA 1
ATOM 595 C C . GLU A 1 74 ? -4.395 -6.657 1.960 1.00 95.25 74 GLU A C 1
ATOM 597 O O . GLU A 1 74 ? -3.457 -6.875 1.188 1.00 95.25 74 GLU A O 1
ATOM 602 N N . GLU A 1 75 ? -5.660 -6.768 1.550 1.00 94.75 75 GLU A N 1
ATOM 603 C CA . GLU A 1 75 ? -6.033 -7.061 0.166 1.00 94.75 75 GLU A CA 1
ATOM 604 C C . GLU A 1 75 ? -5.669 -5.919 -0.787 1.00 94.75 75 GLU A C 1
ATOM 606 O O . GLU A 1 75 ? -5.032 -6.166 -1.814 1.00 94.75 75 GLU A O 1
ATOM 611 N N . ALA A 1 76 ? -5.983 -4.676 -0.419 1.00 94.69 76 ALA A N 1
ATOM 612 C CA . ALA A 1 76 ? -5.613 -3.491 -1.182 1.00 94.69 76 ALA A CA 1
ATOM 613 C C . ALA A 1 76 ? -4.090 -3.377 -1.345 1.00 94.69 76 ALA A C 1
ATOM 615 O O . ALA A 1 76 ? -3.611 -3.119 -2.449 1.00 94.69 76 ALA A O 1
ATOM 616 N N . GLY A 1 77 ? -3.322 -3.644 -0.283 1.00 94.94 77 GLY A N 1
ATOM 617 C CA . GLY A 1 77 ? -1.860 -3.663 -0.332 1.00 94.94 77 GLY A CA 1
ATOM 618 C C . GLY A 1 77 ? -1.307 -4.711 -1.303 1.00 94.94 77 GLY A C 1
ATOM 619 O O . GLY A 1 77 ? -0.389 -4.418 -2.069 1.00 94.94 77 GLY A O 1
ATOM 620 N N . ARG A 1 78 ? -1.895 -5.917 -1.335 1.00 93.81 78 ARG A N 1
ATOM 621 C CA . ARG A 1 78 ? -1.504 -6.964 -2.298 1.00 93.81 78 ARG A CA 1
ATOM 622 C C . ARG A 1 78 ? -1.791 -6.558 -3.742 1.00 93.81 78 ARG A C 1
ATOM 624 O O . ARG A 1 78 ? -0.902 -6.682 -4.579 1.00 93.81 78 ARG A O 1
ATOM 631 N N . LEU A 1 79 ? -2.994 -6.053 -4.019 1.00 92.69 79 LEU A N 1
ATOM 632 C CA . LEU A 1 79 ? -3.389 -5.619 -5.364 1.00 92.69 79 LEU A CA 1
ATOM 633 C C . LEU A 1 79 ? -2.551 -4.430 -5.848 1.00 92.69 79 LEU A C 1
ATOM 635 O O . LEU A 1 79 ? -2.191 -4.363 -7.022 1.00 92.69 79 LEU A O 1
ATOM 639 N N . PHE A 1 80 ? -2.200 -3.509 -4.950 1.00 91.81 80 PHE A N 1
ATOM 640 C CA . PHE A 1 80 ? -1.324 -2.388 -5.277 1.00 91.81 80 PHE A CA 1
ATOM 641 C C . PHE A 1 80 ? 0.080 -2.858 -5.673 1.00 91.81 80 PHE A C 1
ATOM 643 O O . PHE A 1 80 ? 0.623 -2.397 -6.674 1.00 91.81 80 PHE A O 1
ATOM 650 N N . GLU A 1 81 ? 0.655 -3.811 -4.937 1.00 90.00 81 GLU A N 1
ATOM 651 C CA . GLU A 1 81 ? 1.962 -4.383 -5.272 1.00 90.00 81 GLU A CA 1
ATOM 652 C C . GLU A 1 81 ? 1.954 -5.190 -6.573 1.00 90.00 81 GLU A C 1
ATOM 654 O O . GLU A 1 81 ? 2.915 -5.138 -7.343 1.00 90.00 81 GLU A O 1
ATOM 659 N N . GL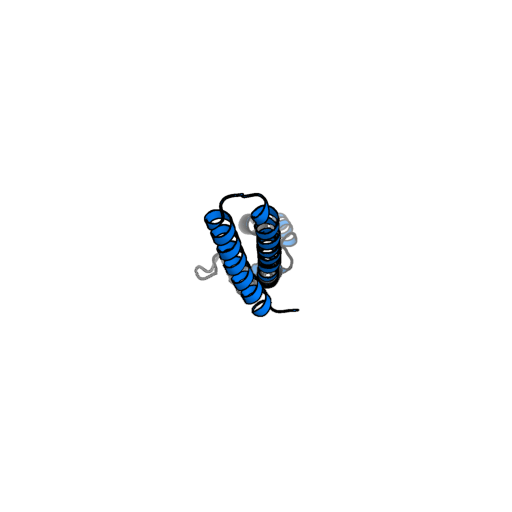U A 1 82 ? 0.868 -5.907 -6.854 1.00 87.81 82 GLU A N 1
ATOM 660 C CA . GLU A 1 82 ? 0.672 -6.578 -8.139 1.00 87.81 82 GLU A CA 1
ATOM 661 C C . GLU A 1 82 ? 0.600 -5.566 -9.292 1.00 87.81 82 GLU A C 1
ATOM 663 O O . GLU A 1 82 ? 1.325 -5.699 -10.279 1.00 87.81 82 GLU A O 1
ATOM 668 N N . GLY A 1 83 ? -0.186 -4.497 -9.130 1.00 84.75 83 GLY A N 1
ATOM 669 C CA . GLY A 1 83 ? -0.272 -3.409 -10.104 1.00 84.75 83 GLY A CA 1
ATOM 670 C C . GLY A 1 83 ? 1.057 -2.679 -10.307 1.00 84.75 83 GLY A C 1
ATOM 671 O O . GLY A 1 83 ? 1.405 -2.340 -11.436 1.00 84.75 83 GLY A O 1
ATOM 672 N N . ARG A 1 84 ? 1.843 -2.481 -9.240 1.00 83.75 84 ARG A N 1
ATOM 673 C CA . ARG A 1 84 ? 3.180 -1.876 -9.322 1.00 83.75 84 ARG A CA 1
ATOM 674 C C . ARG A 1 84 ? 4.124 -2.727 -10.167 1.00 83.75 84 ARG A C 1
ATOM 676 O O . ARG A 1 84 ? 4.799 -2.178 -11.031 1.00 83.75 84 ARG A O 1
ATOM 683 N N . LYS A 1 85 ? 4.138 -4.048 -9.960 1.00 79.50 85 LYS A N 1
ATOM 684 C CA . LYS A 1 85 ? 4.941 -4.973 -10.777 1.00 79.50 85 LYS A CA 1
ATOM 685 C C . LYS A 1 85 ? 4.520 -4.944 -12.245 1.00 79.50 85 LYS A C 1
ATOM 687 O O . LYS A 1 85 ? 5.375 -4.805 -13.107 1.00 79.50 85 LYS A O 1
ATOM 692 N N . ALA A 1 86 ? 3.217 -4.977 -12.523 1.00 75.12 86 ALA A N 1
ATOM 693 C CA . ALA A 1 86 ? 2.713 -4.869 -13.893 1.00 75.12 86 ALA A CA 1
ATOM 694 C C . ALA A 1 86 ? 3.071 -3.519 -14.551 1.00 75.12 86 ALA A C 1
ATOM 696 O O . ALA A 1 86 ? 3.315 -3.449 -15.753 1.00 75.12 86 ALA A O 1
ATOM 697 N N . ASN A 1 87 ? 3.133 -2.431 -13.777 1.00 72.62 87 ASN A N 1
ATOM 698 C CA . ASN A 1 87 ? 3.536 -1.124 -14.294 1.00 72.62 87 ASN A CA 1
ATOM 699 C C . ASN A 1 87 ? 5.051 -1.028 -14.558 1.00 72.62 87 ASN A C 1
ATOM 701 O O . ASN A 1 87 ? 5.458 -0.377 -15.519 1.00 72.62 87 ASN A O 1
ATOM 705 N N . GLU A 1 88 ? 5.884 -1.694 -13.750 1.00 70.19 88 GLU A N 1
ATOM 706 C CA . GLU A 1 88 ? 7.332 -1.803 -13.995 1.00 70.19 88 GLU A CA 1
ATOM 707 C C . GLU A 1 88 ? 7.641 -2.506 -15.326 1.00 70.19 88 GLU A C 1
ATOM 709 O O . GLU A 1 88 ? 8.609 -2.137 -15.997 1.00 70.19 88 GLU A O 1
ATOM 714 N N . ASP A 1 89 ? 6.794 -3.446 -15.753 1.00 65.88 89 ASP A N 1
ATOM 715 C CA . ASP A 1 89 ? 6.895 -4.065 -17.079 1.00 65.88 89 ASP A CA 1
ATOM 716 C C . ASP A 1 89 ? 6.586 -3.044 -18.198 1.00 65.88 89 ASP A C 1
ATOM 718 O O . ASP A 1 89 ? 7.292 -2.969 -19.208 1.00 65.88 89 ASP A O 1
ATOM 722 N N . GLY A 1 90 ? 5.588 -2.176 -17.994 1.00 63.56 90 GLY A N 1
ATOM 723 C CA . GLY A 1 90 ? 5.197 -1.125 -18.942 1.00 63.56 90 GLY A CA 1
ATOM 724 C C . GLY A 1 90 ? 6.281 -0.071 -19.205 1.00 63.56 90 GLY A C 1
ATOM 725 O O . GLY A 1 90 ? 6.526 0.299 -20.360 1.00 63.56 90 GLY A O 1
ATOM 726 N N . ASP A 1 91 ? 6.979 0.381 -18.160 1.00 70.44 91 ASP A N 1
ATOM 727 C CA . ASP A 1 91 ? 8.030 1.404 -18.273 1.00 70.44 91 ASP A CA 1
ATOM 728 C C . ASP A 1 91 ? 9.199 0.941 -19.159 1.00 70.44 91 ASP A C 1
ATOM 730 O O . ASP A 1 91 ? 9.764 1.722 -19.936 1.00 70.44 91 ASP A O 1
ATOM 734 N N . GLN A 1 92 ? 9.532 -0.350 -19.120 1.00 69.56 92 GLN A N 1
ATOM 735 C CA . GLN A 1 92 ? 10.605 -0.906 -19.942 1.00 69.56 92 GLN A CA 1
ATOM 736 C C . GLN A 1 92 ? 10.259 -0.898 -21.444 1.00 69.56 92 GLN A C 1
ATOM 738 O O . GLN A 1 92 ? 11.133 -0.634 -22.278 1.00 69.56 92 GLN A O 1
ATOM 743 N N . HIS A 1 93 ? 8.988 -1.093 -21.816 1.00 75.06 93 HIS A N 1
ATOM 744 C CA . HIS A 1 93 ? 8.546 -0.991 -23.214 1.00 75.06 93 HIS A CA 1
ATOM 745 C C . HIS A 1 93 ? 8.648 0.442 -23.765 1.00 75.06 93 HIS A C 1
ATOM 747 O O . HIS A 1 93 ? 9.038 0.642 -24.926 1.00 75.06 93 HIS A O 1
ATOM 753 N N . ILE A 1 94 ? 8.353 1.451 -22.938 1.00 81.06 94 ILE A N 1
ATOM 754 C CA . ILE A 1 94 ? 8.471 2.868 -23.317 1.00 81.06 94 ILE A CA 1
ATOM 755 C C . ILE A 1 94 ? 9.940 3.230 -23.561 1.00 81.06 94 ILE A C 1
ATOM 757 O O . ILE A 1 94 ? 10.272 3.817 -24.598 1.00 81.06 94 ILE A O 1
ATOM 761 N N . LEU A 1 95 ? 10.835 2.833 -22.649 1.00 82.12 95 LEU A N 1
ATOM 762 C CA . LEU A 1 95 ? 12.274 3.073 -22.782 1.00 82.12 95 LEU A CA 1
ATOM 763 C C . LEU A 1 95 ? 12.847 2.420 -24.045 1.00 82.12 95 LEU A C 1
ATOM 765 O O . LEU A 1 95 ? 13.599 3.063 -24.780 1.00 82.12 95 LEU A O 1
ATOM 769 N N . ASN A 1 96 ? 12.440 1.187 -24.356 1.00 84.12 96 ASN A N 1
ATOM 770 C CA . ASN A 1 96 ? 12.851 0.517 -25.590 1.00 84.12 96 ASN A CA 1
ATOM 771 C C . ASN A 1 96 ? 12.395 1.252 -26.850 1.00 84.12 96 ASN A C 1
ATOM 773 O O . ASN A 1 96 ? 13.169 1.399 -27.798 1.00 84.12 96 ASN A O 1
ATOM 777 N N . THR A 1 97 ? 11.160 1.753 -26.859 1.00 85.94 97 THR A N 1
ATOM 778 C CA . THR A 1 97 ? 10.633 2.521 -27.993 1.00 85.94 97 THR A CA 1
ATOM 779 C C . THR A 1 97 ? 11.449 3.798 -28.216 1.00 85.94 97 THR A C 1
ATOM 781 O O . THR A 1 97 ? 11.842 4.097 -29.345 1.00 85.94 97 THR A O 1
ATOM 784 N N . LEU A 1 98 ? 11.774 4.524 -27.142 1.00 88.69 98 LEU A N 1
ATOM 785 C CA . LEU A 1 98 ? 12.602 5.733 -27.196 1.00 88.69 98 LEU A CA 1
ATOM 786 C C . LEU A 1 98 ? 14.042 5.447 -27.654 1.00 88.69 98 LEU A C 1
ATOM 788 O O . LEU A 1 98 ? 14.601 6.219 -28.442 1.00 88.69 98 LEU A O 1
ATOM 792 N N . LEU A 1 99 ? 14.639 4.336 -27.210 1.00 87.50 99 LEU A N 1
ATOM 793 C CA . LEU A 1 99 ? 15.965 3.897 -27.654 1.00 87.50 99 LEU A CA 1
ATOM 794 C C . LEU A 1 99 ? 15.982 3.614 -29.159 1.00 87.50 99 LEU A C 1
ATOM 796 O O . LEU A 1 99 ? 16.828 4.153 -29.874 1.00 87.50 99 LEU A O 1
ATOM 800 N N . LEU A 1 100 ? 15.020 2.838 -29.663 1.00 87.50 100 LEU A N 1
ATOM 801 C CA . LEU A 1 100 ? 14.919 2.531 -31.093 1.00 87.50 100 LEU A CA 1
ATOM 802 C C . LEU A 1 100 ? 14.649 3.787 -31.935 1.00 87.50 100 LEU A C 1
ATOM 804 O O . LEU A 1 100 ? 15.269 3.968 -32.984 1.00 87.50 100 LEU A O 1
ATOM 808 N N . ALA A 1 101 ? 13.794 4.699 -31.461 1.00 92.19 101 ALA A N 1
ATOM 809 C CA . ALA A 1 101 ? 13.571 5.986 -32.120 1.00 92.19 101 ALA A CA 1
ATOM 810 C C . ALA A 1 101 ? 14.862 6.823 -32.196 1.00 92.19 101 ALA A C 1
ATOM 812 O O . ALA A 1 101 ? 15.162 7.414 -33.236 1.00 92.19 101 ALA A O 1
ATOM 813 N N . SER A 1 102 ? 15.667 6.817 -31.130 1.00 91.25 102 SER A N 1
ATOM 814 C CA . SER A 1 102 ? 16.967 7.497 -31.094 1.00 91.25 102 SER A CA 1
ATOM 815 C C . SER A 1 102 ? 17.957 6.895 -32.097 1.00 91.25 102 SER A C 1
ATOM 817 O O . SER A 1 102 ? 18.675 7.635 -32.768 1.00 91.25 102 SER A O 1
ATOM 819 N N . VAL A 1 103 ? 17.962 5.567 -32.266 1.00 91.25 103 VAL A N 1
ATOM 820 C CA . VAL A 1 103 ? 18.779 4.876 -33.282 1.00 91.25 103 VAL A CA 1
ATOM 821 C C . VAL A 1 103 ? 18.394 5.314 -34.695 1.00 91.25 103 VAL A C 1
ATOM 823 O O . VAL A 1 103 ? 19.272 5.671 -35.484 1.00 91.25 103 VAL A O 1
ATOM 826 N N . LEU A 1 104 ? 17.094 5.329 -35.012 1.00 90.81 104 LEU A N 1
ATOM 827 C CA . LEU A 1 104 ? 16.596 5.777 -36.317 1.00 90.81 104 LEU A CA 1
ATOM 828 C C . LEU A 1 104 ? 16.959 7.243 -36.582 1.00 90.81 104 LEU A C 1
ATOM 830 O O . LEU A 1 104 ? 17.397 7.582 -37.682 1.00 90.81 104 LEU A O 1
ATOM 834 N N . PHE A 1 105 ? 16.840 8.101 -35.567 1.00 92.31 105 PHE A N 1
ATOM 835 C CA . PHE A 1 105 ? 17.212 9.510 -35.660 1.00 92.31 105 PHE A CA 1
ATOM 836 C C . PHE A 1 105 ? 18.711 9.702 -35.934 1.00 92.31 105 PHE A C 1
ATOM 838 O O . PHE A 1 105 ? 19.083 10.408 -36.874 1.00 92.31 105 PHE A O 1
ATOM 845 N N . LEU A 1 106 ? 19.575 9.046 -35.153 1.00 89.44 106 LEU A N 1
ATOM 846 C CA . LEU A 1 106 ? 21.029 9.122 -35.322 1.00 89.44 106 LEU A CA 1
ATOM 847 C C . LEU A 1 106 ? 21.463 8.584 -36.690 1.00 89.44 106 LEU A C 1
ATOM 849 O O . LEU A 1 106 ? 22.279 9.204 -37.371 1.00 89.44 106 LEU A O 1
ATOM 853 N N . SER A 1 107 ? 20.873 7.474 -37.134 1.00 88.38 107 SER A N 1
ATOM 854 C CA . SER A 1 107 ? 21.122 6.925 -38.467 1.00 88.38 107 SER A CA 1
ATOM 855 C C . SER A 1 107 ? 20.674 7.886 -39.578 1.00 88.38 107 SER A C 1
ATOM 857 O O . SER A 1 107 ? 21.400 8.074 -40.553 1.00 88.38 107 SER A O 1
ATOM 859 N N . GLY A 1 108 ? 19.531 8.557 -39.409 1.00 89.00 108 GLY A N 1
ATOM 860 C CA . GLY A 1 108 ? 18.990 9.509 -40.382 1.00 89.00 108 GLY A CA 1
ATOM 861 C C . GLY A 1 108 ? 19.767 10.826 -40.494 1.00 89.00 108 GLY A C 1
ATOM 862 O O . GLY A 1 108 ? 19.813 11.411 -41.577 1.00 89.00 108 GLY A O 1
ATOM 863 N N . ILE A 1 109 ? 20.397 11.300 -39.412 1.00 91.75 109 ILE A N 1
ATOM 864 C CA . ILE A 1 109 ? 21.198 12.537 -39.433 1.00 91.75 109 ILE A CA 1
ATOM 865 C C . ILE A 1 109 ? 22.654 12.298 -39.852 1.00 91.75 109 ILE A C 1
ATOM 867 O O . ILE A 1 109 ? 23.293 13.220 -40.358 1.00 91.75 109 ILE A O 1
ATOM 871 N N . ALA A 1 110 ? 23.174 11.075 -39.697 1.00 86.50 110 ALA A N 1
ATOM 872 C CA . ALA A 1 110 ? 24.565 10.742 -40.004 1.00 86.50 110 ALA A CA 1
ATOM 873 C C . ALA A 1 110 ? 25.028 11.191 -41.411 1.00 86.50 110 ALA A C 1
ATOM 875 O O . ALA A 1 110 ? 26.108 11.774 -41.500 1.00 86.50 110 ALA A O 1
ATOM 876 N N . PRO A 1 111 ? 24.242 11.040 -42.501 1.00 87.50 111 PRO A N 1
ATOM 877 C CA . PRO A 1 111 ? 24.658 11.467 -43.840 1.00 87.50 111 PRO A CA 1
ATOM 878 C C . PRO A 1 111 ? 24.742 12.988 -44.039 1.00 87.50 111 PRO A C 1
ATOM 880 O O . PRO A 1 111 ? 25.238 13.426 -45.071 1.00 87.50 111 PRO A O 1
ATOM 883 N N . ARG A 1 112 ? 24.242 13.807 -43.100 1.00 87.50 112 ARG A N 1
ATOM 884 C CA . ARG A 1 112 ? 24.271 15.278 -43.212 1.00 87.50 112 ARG A CA 1
ATOM 885 C C . ARG A 1 112 ? 25.614 15.906 -42.849 1.00 87.50 112 ARG A C 1
ATOM 887 O O . ARG A 1 112 ? 25.767 17.114 -43.000 1.00 87.50 112 ARG A O 1
ATOM 894 N N . PHE A 1 113 ? 26.560 15.119 -42.347 1.00 88.38 113 PHE A N 1
ATOM 895 C CA . PHE A 1 113 ? 27.885 15.597 -41.975 1.00 88.38 113 PHE A CA 1
ATOM 896 C C . PHE A 1 113 ? 28.905 15.243 -43.058 1.00 88.38 113 PHE A C 1
ATOM 898 O O . PHE A 1 113 ? 29.096 14.074 -43.381 1.00 88.38 113 PHE A O 1
ATOM 905 N N . ASP A 1 114 ? 29.629 16.245 -43.554 1.00 84.38 114 ASP A N 1
ATOM 906 C CA . ASP A 1 114 ? 30.679 16.045 -44.564 1.00 84.38 114 ASP A CA 1
ATOM 907 C C . ASP A 1 114 ? 31.943 15.379 -43.983 1.00 84.38 114 ASP A C 1
ATOM 909 O O . ASP A 1 114 ? 32.761 14.794 -44.702 1.00 84.38 114 ASP A O 1
ATOM 913 N N . TRP A 1 115 ? 32.119 15.431 -42.656 1.00 92.44 115 TRP A N 1
ATOM 914 C CA . TRP A 1 115 ? 33.299 14.900 -41.979 1.00 92.44 115 TRP A CA 1
ATOM 915 C C . TRP A 1 115 ? 33.116 13.427 -41.580 1.00 92.44 115 TRP A C 1
ATOM 917 O O . TRP A 1 115 ? 32.489 13.098 -40.574 1.00 92.44 115 TRP A O 1
ATOM 927 N N . ARG A 1 116 ? 33.735 12.526 -42.353 1.00 86.31 116 ARG A N 1
ATOM 928 C CA . ARG A 1 116 ? 33.696 11.058 -42.169 1.00 86.31 116 ARG A CA 1
ATOM 929 C C . ARG A 1 116 ? 33.857 10.538 -40.724 1.00 86.31 116 ARG A C 1
ATOM 931 O O . ARG A 1 116 ? 33.066 9.677 -40.353 1.00 86.31 116 ARG A O 1
ATOM 938 N N . PRO A 1 117 ? 34.813 10.995 -39.891 1.00 90.94 117 PRO A N 1
ATOM 939 C CA . PRO A 1 117 ? 34.911 10.540 -38.502 1.00 90.94 117 PRO A CA 1
ATOM 940 C C . PRO A 1 117 ? 33.668 10.858 -37.663 1.00 90.94 117 PRO A C 1
ATOM 942 O O . PRO A 1 117 ? 33.310 10.046 -36.817 1.00 90.94 117 PRO A O 1
ATOM 945 N N . ILE A 1 118 ? 32.973 11.973 -37.919 1.00 88.88 118 ILE A N 1
ATOM 946 C CA . ILE A 1 118 ? 31.711 12.298 -37.234 1.00 88.88 118 ILE A CA 1
ATOM 947 C C . ILE A 1 118 ? 30.619 11.310 -37.652 1.00 88.88 118 ILE A C 1
ATOM 949 O O . ILE A 1 118 ? 29.922 10.772 -36.797 1.00 88.88 118 ILE A O 1
ATOM 953 N N . VAL A 1 119 ? 30.519 11.006 -38.949 1.00 87.75 119 VAL A N 1
ATOM 954 C CA . VAL A 1 119 ? 29.573 10.005 -39.472 1.00 8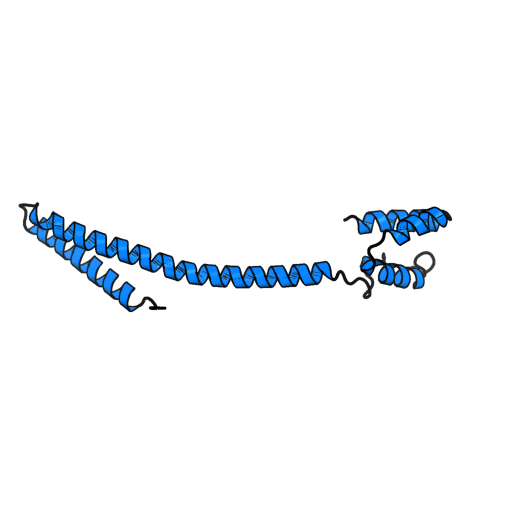7.75 119 VAL A CA 1
ATOM 955 C C . VAL A 1 119 ? 29.819 8.638 -38.829 1.00 87.75 119 VAL A C 1
ATOM 957 O O . VAL A 1 119 ? 28.887 8.008 -38.338 1.00 87.75 119 VAL A O 1
ATOM 960 N N . VAL A 1 120 ? 31.080 8.197 -38.772 1.00 90.88 120 VAL A N 1
ATOM 961 C CA . VAL A 1 120 ? 31.457 6.922 -38.143 1.00 90.88 120 VAL A CA 1
ATOM 962 C C . VAL A 1 120 ? 31.142 6.931 -36.646 1.00 90.88 120 VAL A C 1
ATOM 964 O O . VAL A 1 120 ? 30.580 5.959 -36.152 1.00 90.88 120 VAL A O 1
ATOM 967 N N . ALA A 1 121 ? 31.431 8.019 -35.925 1.00 91.25 121 ALA A N 1
ATOM 968 C CA . ALA A 1 121 ? 31.116 8.132 -34.501 1.00 91.25 121 ALA A CA 1
ATOM 969 C C . ALA A 1 121 ? 29.603 8.033 -34.226 1.00 91.25 121 ALA A C 1
ATOM 971 O O . ALA A 1 121 ? 29.191 7.298 -33.329 1.00 91.25 121 ALA A O 1
ATOM 972 N N . ILE A 1 122 ? 28.775 8.711 -35.029 1.00 89.94 122 ILE A N 1
ATOM 973 C CA . ILE A 1 122 ? 27.308 8.654 -34.924 1.00 89.94 122 ILE A CA 1
ATOM 974 C C . ILE A 1 122 ? 26.795 7.238 -35.214 1.00 89.94 122 ILE A C 1
ATOM 976 O O . ILE A 1 122 ? 25.949 6.731 -34.478 1.00 89.94 122 ILE A O 1
ATOM 980 N N . LEU A 1 123 ? 27.319 6.575 -36.249 1.00 90.38 123 LEU A N 1
ATOM 981 C CA . LEU A 1 123 ? 26.917 5.211 -36.601 1.00 90.38 123 LEU A CA 1
ATOM 982 C C . LEU A 1 123 ? 27.331 4.186 -35.541 1.00 90.38 123 LEU A C 1
ATOM 984 O O . LEU A 1 123 ? 26.552 3.288 -35.237 1.00 90.38 123 LEU A O 1
ATOM 988 N N . VAL A 1 124 ? 28.518 4.329 -34.945 1.00 92.94 124 VAL A N 1
ATOM 989 C CA . VAL A 1 124 ? 28.959 3.476 -33.830 1.00 92.94 124 VAL A CA 1
ATOM 990 C C . VAL A 1 124 ? 28.057 3.679 -32.612 1.00 92.94 124 VAL A C 1
ATOM 992 O O . VAL A 1 124 ? 27.609 2.699 -32.022 1.00 92.94 124 VAL A O 1
ATOM 995 N N . ALA A 1 125 ? 27.725 4.926 -32.266 1.00 90.56 125 ALA A N 1
ATOM 996 C CA . ALA A 1 125 ? 26.797 5.216 -31.174 1.00 90.56 125 ALA A CA 1
ATOM 997 C C . ALA A 1 125 ? 25.399 4.624 -31.433 1.00 90.56 125 ALA A C 1
ATOM 999 O O . ALA A 1 125 ? 24.826 3.982 -30.554 1.00 90.56 125 ALA A O 1
ATOM 1000 N N . ALA A 1 126 ? 24.875 4.769 -32.655 1.00 89.94 126 ALA A N 1
ATOM 1001 C CA . ALA A 1 126 ? 23.604 4.175 -33.059 1.00 89.94 126 ALA A CA 1
ATOM 1002 C C . ALA A 1 126 ? 23.639 2.637 -33.004 1.00 89.94 126 ALA A C 1
ATOM 1004 O O . ALA A 1 126 ? 22.684 2.022 -32.538 1.00 89.94 126 ALA A O 1
ATOM 1005 N N . ALA A 1 127 ? 24.743 2.010 -33.421 1.00 91.06 127 ALA A N 1
ATOM 1006 C CA . ALA A 1 127 ? 24.913 0.560 -33.354 1.00 91.06 127 ALA A CA 1
ATOM 1007 C C . ALA A 1 127 ? 24.948 0.046 -31.905 1.00 91.06 127 ALA A C 1
ATOM 1009 O O . ALA A 1 127 ? 24.314 -0.962 -31.604 1.00 91.06 127 ALA A O 1
ATOM 1010 N N . ILE A 1 128 ? 25.626 0.753 -30.995 1.00 92.50 128 ILE A N 1
ATOM 1011 C CA . ILE A 1 128 ? 25.639 0.413 -29.562 1.00 92.50 128 ILE A CA 1
ATOM 1012 C C . ILE A 1 128 ? 24.222 0.496 -28.982 1.00 92.50 128 ILE A C 1
ATOM 1014 O O . ILE A 1 128 ? 23.764 -0.448 -28.340 1.00 92.50 128 ILE A O 1
ATOM 1018 N N . LEU A 1 129 ? 23.503 1.592 -29.247 1.00 89.62 129 LEU A N 1
ATOM 1019 C CA . LEU A 1 129 ? 22.123 1.772 -28.785 1.00 89.62 129 LEU A CA 1
ATOM 1020 C C . LEU A 1 129 ? 21.172 0.712 -29.361 1.00 89.62 129 LEU A C 1
ATOM 1022 O O . LEU A 1 129 ? 20.303 0.225 -28.642 1.00 89.62 129 LEU A O 1
ATOM 1026 N N . LEU A 1 130 ? 21.361 0.311 -30.623 1.00 89.56 130 LEU A N 1
ATOM 1027 C CA . LEU A 1 130 ? 20.592 -0.763 -31.257 1.00 89.56 130 LEU A CA 1
ATOM 1028 C C . LEU A 1 130 ? 20.809 -2.102 -30.544 1.00 89.56 130 LEU A C 1
ATOM 1030 O O . LEU A 1 130 ? 19.841 -2.798 -30.253 1.00 89.56 130 LEU A O 1
ATOM 1034 N N . VAL A 1 131 ? 22.061 -2.460 -30.244 1.00 91.06 131 VAL A N 1
ATOM 1035 C CA . VAL A 1 131 ? 22.382 -3.706 -29.530 1.00 91.06 131 VAL A CA 1
ATOM 1036 C C . VAL A 1 131 ? 21.752 -3.710 -28.136 1.00 91.06 131 VAL A C 1
ATOM 1038 O O . VAL A 1 131 ? 21.165 -4.715 -27.743 1.00 91.06 131 VAL A O 1
ATOM 1041 N N . ILE A 1 132 ? 21.808 -2.584 -27.417 1.00 87.44 132 ILE A N 1
ATOM 1042 C CA . ILE A 1 132 ? 21.168 -2.434 -26.101 1.00 87.44 132 ILE A CA 1
ATOM 1043 C C . ILE A 1 132 ? 19.643 -2.584 -26.212 1.00 87.44 132 ILE A C 1
ATOM 1045 O O . ILE A 1 132 ? 19.048 -3.337 -25.443 1.00 87.44 132 ILE A O 1
ATOM 1049 N N . GLY A 1 133 ? 19.012 -1.917 -27.183 1.00 84.75 133 GLY A N 1
ATOM 1050 C CA . GLY A 1 133 ? 17.566 -2.007 -27.405 1.00 84.75 133 GLY A CA 1
ATOM 1051 C C . GLY A 1 133 ? 17.107 -3.417 -27.790 1.00 84.75 133 GLY A C 1
ATOM 1052 O O . GLY A 1 133 ? 16.112 -3.904 -27.260 1.00 84.75 133 GLY A O 1
ATOM 1053 N N . LEU A 1 134 ? 17.854 -4.109 -28.657 1.00 85.62 134 LEU A N 1
ATOM 1054 C CA . LEU A 1 134 ? 17.577 -5.500 -29.039 1.00 85.62 134 LEU A CA 1
ATOM 1055 C C . LEU A 1 134 ? 17.738 -6.467 -27.864 1.00 85.62 134 LEU A C 1
ATOM 1057 O O . LEU A 1 134 ? 16.911 -7.361 -27.702 1.00 85.62 134 LEU A O 1
ATOM 1061 N N . TYR A 1 135 ? 18.773 -6.283 -27.042 1.00 84.88 135 TYR A N 1
ATOM 1062 C CA . TYR A 1 135 ? 18.970 -7.079 -25.832 1.00 84.88 135 TYR A CA 1
ATOM 1063 C C . TYR A 1 135 ? 17.803 -6.896 -24.858 1.00 84.88 135 TYR A C 1
ATOM 1065 O O . TYR A 1 135 ? 17.194 -7.876 -24.444 1.00 84.88 135 TYR A O 1
ATOM 1073 N N . SER A 1 136 ? 17.443 -5.643 -24.572 1.00 81.31 136 SER A N 1
ATOM 1074 C CA . SER A 1 136 ? 16.313 -5.297 -23.709 1.00 81.31 136 SER A CA 1
ATOM 1075 C C . SER A 1 136 ? 14.992 -5.877 -24.235 1.00 81.31 136 SER A C 1
ATOM 1077 O O . SER A 1 136 ? 14.221 -6.461 -23.479 1.00 81.31 136 SER A O 1
ATOM 1079 N N . LEU A 1 137 ? 14.749 -5.805 -25.552 1.00 81.62 137 LEU A N 1
ATOM 1080 C CA . LEU A 1 137 ? 13.561 -6.388 -26.187 1.00 81.62 137 LEU A CA 1
ATOM 1081 C C . LEU A 1 137 ? 13.514 -7.917 -26.060 1.00 81.62 137 LEU A C 1
ATOM 1083 O O . LEU A 1 137 ? 12.438 -8.474 -25.886 1.00 81.62 137 LEU A O 1
ATOM 1087 N N . ALA A 1 138 ? 14.664 -8.590 -26.138 1.00 78.31 138 ALA A N 1
ATOM 1088 C CA . ALA A 1 138 ? 14.754 -10.042 -25.994 1.00 78.31 138 ALA A CA 1
ATOM 1089 C C . ALA A 1 138 ? 14.608 -10.517 -24.538 1.00 78.31 138 ALA A C 1
ATOM 1091 O O . ALA A 1 138 ? 14.199 -11.653 -24.309 1.00 78.31 138 ALA A O 1
ATOM 1092 N N . THR A 1 139 ? 14.954 -9.676 -23.558 1.00 76.44 139 THR A N 1
ATOM 1093 C CA . THR A 1 139 ? 14.779 -9.972 -22.127 1.00 76.44 139 THR A CA 1
ATOM 1094 C C . THR A 1 139 ? 13.396 -9.611 -21.594 1.00 76.44 139 THR A C 1
ATOM 1096 O O . THR A 1 139 ? 13.036 -10.070 -20.512 1.00 76.44 139 THR A O 1
ATOM 1099 N N . LEU A 1 140 ? 12.633 -8.799 -22.331 1.00 69.75 140 LEU A N 1
ATOM 1100 C CA . LEU A 1 140 ? 11.293 -8.389 -21.937 1.00 69.75 140 LEU A CA 1
ATOM 1101 C C . LEU A 1 140 ? 10.291 -9.548 -22.074 1.00 69.75 140 LEU A C 1
ATOM 1103 O O . LEU A 1 140 ? 10.208 -10.156 -23.146 1.00 69.75 140 LEU A O 1
ATOM 1107 N N . PRO A 1 141 ? 9.515 -9.861 -21.020 1.00 64.25 141 PRO A N 1
ATOM 1108 C CA . PRO A 1 141 ? 8.432 -10.829 -21.109 1.00 64.25 141 PRO A CA 1
ATOM 1109 C C . PRO A 1 141 ? 7.373 -10.352 -22.112 1.00 64.25 141 PRO A C 1
ATOM 1111 O O . PRO A 1 141 ? 6.887 -9.230 -22.024 1.00 64.25 141 PRO A O 1
ATOM 1114 N N . VAL A 1 142 ? 7.002 -11.209 -23.066 1.00 60.84 142 VAL A N 1
ATOM 1115 C CA . VAL A 1 142 ? 5.900 -10.952 -24.005 1.00 60.84 142 VAL A CA 1
ATOM 1116 C C . VAL A 1 142 ? 4.640 -11.579 -23.408 1.00 60.84 142 VAL A C 1
ATOM 1118 O O . VAL A 1 142 ? 4.362 -12.749 -23.671 1.00 60.84 142 VAL A O 1
ATOM 1121 N N . TRP A 1 143 ? 3.935 -10.852 -22.542 1.00 48.12 143 TRP A N 1
ATOM 1122 C CA . TRP A 1 143 ? 2.665 -11.298 -21.955 1.00 48.12 143 TRP A CA 1
ATOM 1123 C C . TRP A 1 143 ? 1.613 -10.201 -22.043 1.00 48.12 143 TRP A C 1
ATOM 1125 O O . TRP A 1 143 ? 1.939 -9.047 -21.696 1.00 48.12 143 TRP A O 1
#

Foldseek 3Di:
DVQVVLFVQLVVCVVVVNVVSNVVSLVPDDPQQNVLQVVQVVCVVVVDVPRPPGSCPDPSNDPVVVVVVVVVVVVVVVVVVVVVVVVVLVVLVVVLVVLLVQLVVLLVCLVVDPDVVSSVVSNVVSVVSVVVSVVSVVPRDPD

Sequence (143 aa):
QVDIALFINYVNTYTAGDEDLATFYYERFRPEARPAVDAWLATRPLENPEAPSGPFQMPEYRVSLAEQAKQLDEEAGRLFEEGRKANEDGDQHILNTLLLASVLFLSGIAPRFDWRPIVVAILVAAAILLVIGLYSLATLPVW

Secondary structure (DSSP, 8-state):
-HHHHHHHHHHHHHHHT-HHHHHHHHHTS-TTTHHHHHHHHHT-TTT-TTS-SSGGGSTT---HHHHHHHHHHHHHHHHHHHHHHHHHHHHHHHHHHHHHHHHHHHHHHGGG-S-HHHHHHHHHHHHHHHHHHHHHHHHS---

Radius of gyration: 35.11 Å; chains: 1; bounding box: 68×27×89 Å

pLDDT: mean 83.47, std 7.81, range [48.12, 95.25]